Protein AF-A0A844EN22-F1 (afdb_monomer)

Secondary structure (DSSP, 8-state):
--EEEE-TTTT-SEEEEE-S---SSEEEEEETTEEEEEETTT--EEEEEEETHHHH-GGGTT--EEE---HHHHHHHHHHHHHTTS----------S--PPP-------

pLDDT: mean 94.23, std 4.59, range [72.75, 98.38]

Foldseek 3Di:
DWWWWDACPPPNQKIKIADADDDPAWDWDDDDQKIFIAHPPPRHTGIMIRHNVCVQPVPCPPGHTTDDDDPVSLQSVLVSCVVVPHPSPRDDDPDDPDDDDDDPDDDDD

Solvent-accessible surface area (backbone atoms only — not comparable to full-atom values): 6637 Å² total; per-residue (Å²): 98,78,46,40,34,29,26,55,91,80,68,32,60,32,30,42,37,43,41,47,79,89,68,95,58,67,43,75,50,75,57,94,53,33,36,42,34,24,32,65,89,76,68,45,69,25,30,38,37,33,44,53,29,49,80,76,42,62,84,55,69,84,44,78,36,78,48,87,77,49,67,68,55,42,47,52,50,24,53,54,32,42,78,70,75,44,88,42,79,70,69,75,84,82,72,75,88,79,77,91,82,80,84,90,77,88,78,86,132

Structure (mmCIF, N/CA/C/O backbone):
data_AF-A0A844EN22-F1
#
_entry.id   AF-A0A844EN22-F1
#
loop_
_atom_site.group_PDB
_atom_site.id
_atom_site.type_symbol
_atom_site.label_atom_id
_atom_site.label_alt_id
_atom_site.label_comp_id
_atom_site.label_asym_id
_atom_site.label_entity_id
_atom_site.label_seq_id
_atom_site.pdbx_PDB_ins_code
_atom_site.Cartn_x
_atom_site.Cartn_y
_atom_site.Cartn_z
_atom_site.occupancy
_atom_site.B_iso_or_equiv
_atom_site.auth_seq_id
_atom_site.auth_comp_id
_atom_site.auth_asym_id
_atom_site.auth_atom_id
_at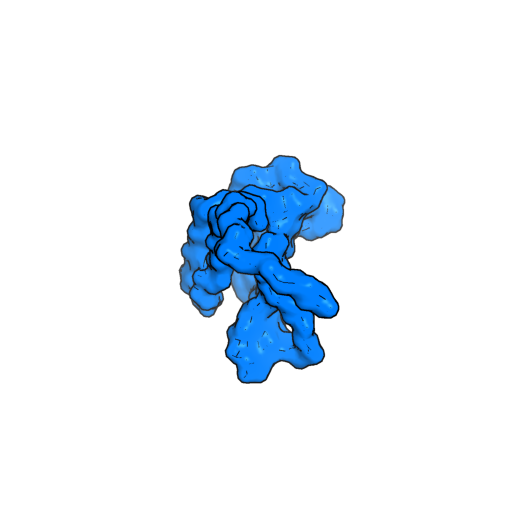om_site.pdbx_PDB_model_num
ATOM 1 N N . MET A 1 1 ? 8.450 3.544 -2.990 1.00 82.50 1 MET A N 1
ATOM 2 C CA . MET A 1 1 ? 7.915 4.796 -2.403 1.00 82.50 1 MET A CA 1
ATOM 3 C C . MET A 1 1 ? 6.452 4.537 -2.147 1.00 82.50 1 MET A C 1
ATOM 5 O O . MET A 1 1 ? 5.786 4.159 -3.095 1.00 82.50 1 MET A O 1
ATOM 9 N N . LEU A 1 2 ? 5.973 4.698 -0.916 1.00 93.19 2 LEU A N 1
ATOM 10 C CA . LEU A 1 2 ? 4.565 4.486 -0.594 1.00 93.19 2 LEU A CA 1
ATOM 11 C C . LEU A 1 2 ? 3.804 5.811 -0.702 1.00 93.19 2 LEU A C 1
ATOM 13 O O . LEU A 1 2 ? 4.056 6.735 0.067 1.00 93.19 2 LEU A O 1
ATOM 17 N N . ILE A 1 3 ? 2.881 5.903 -1.656 1.00 94.88 3 ILE A N 1
ATOM 18 C CA . ILE A 1 3 ? 1.893 6.982 -1.733 1.00 94.88 3 ILE A CA 1
ATOM 19 C C . ILE A 1 3 ? 0.531 6.364 -1.454 1.00 94.88 3 ILE A C 1
ATOM 21 O O . ILE A 1 3 ? 0.137 5.427 -2.143 1.00 94.88 3 ILE A O 1
ATOM 25 N N . ALA A 1 4 ? -0.191 6.914 -0.483 1.00 96.69 4 ALA A N 1
ATOM 26 C CA . ALA A 1 4 ? -1.582 6.581 -0.227 1.00 96.69 4 ALA A CA 1
ATOM 27 C C . ALA A 1 4 ? -2.465 7.789 -0.540 1.00 96.69 4 ALA A C 1
ATOM 29 O O . ALA A 1 4 ? -2.147 8.920 -0.159 1.00 96.69 4 ALA A O 1
ATOM 30 N N . SER A 1 5 ? -3.576 7.562 -1.232 1.00 97.06 5 SER A N 1
ATOM 31 C CA . SER A 1 5 ? -4.577 8.592 -1.479 1.00 97.06 5 SER A CA 1
ATOM 32 C C . SER A 1 5 ? -5.986 8.054 -1.279 1.00 97.06 5 SER A C 1
ATOM 34 O O . SER A 1 5 ? -6.319 6.968 -1.744 1.00 97.06 5 SER A O 1
ATOM 36 N N . TYR A 1 6 ? -6.810 8.839 -0.597 1.00 97.75 6 TYR A N 1
ATOM 37 C CA . TYR A 1 6 ? -8.213 8.569 -0.338 1.00 97.75 6 TYR A CA 1
ATOM 38 C C . TYR A 1 6 ? -8.993 9.872 -0.503 1.00 97.75 6 TYR A C 1
ATOM 40 O O . TYR A 1 6 ? -8.676 10.882 0.128 1.00 97.75 6 TYR A O 1
ATOM 48 N N . ASN A 1 7 ? -9.985 9.872 -1.391 1.00 95.75 7 ASN A N 1
ATOM 49 C CA . ASN A 1 7 ? -10.834 11.033 -1.626 1.00 95.75 7 ASN A CA 1
ATOM 50 C C . ASN A 1 7 ? -12.295 10.591 -1.810 1.00 95.75 7 ASN A C 1
ATOM 52 O O . ASN A 1 7 ? -12.737 10.390 -2.946 1.00 95.75 7 ASN A O 1
ATOM 56 N N . PRO A 1 8 ? -13.072 10.482 -0.719 1.00 93.06 8 PRO A N 1
ATOM 57 C CA . PRO A 1 8 ? -14.436 9.967 -0.773 1.00 93.06 8 PRO A CA 1
ATOM 58 C C . PRO A 1 8 ? -15.374 10.847 -1.598 1.00 93.06 8 PRO A C 1
ATOM 60 O O . PRO A 1 8 ? -16.367 10.357 -2.133 1.00 93.06 8 PRO A O 1
ATOM 63 N N . GLN A 1 9 ? -15.050 12.133 -1.757 1.00 92.00 9 GLN A N 1
ATOM 64 C CA . GLN A 1 9 ? -15.840 13.063 -2.564 1.00 92.00 9 GLN A CA 1
ATOM 65 C C . GLN A 1 9 ? -15.634 12.883 -4.074 1.00 92.00 9 GLN A C 1
ATOM 67 O O . GLN A 1 9 ? -16.506 13.269 -4.849 1.00 92.00 9 GLN A O 1
ATOM 72 N N . SER A 1 10 ? -14.497 12.322 -4.498 1.00 91.50 10 SER A N 1
ATOM 73 C CA . SER A 1 10 ? -14.124 12.191 -5.914 1.00 91.50 10 SER A CA 1
ATOM 74 C C . SER A 1 10 ? -14.111 10.738 -6.386 1.00 91.50 10 SER A C 1
ATOM 76 O O . SER A 1 10 ? -14.736 10.398 -7.387 1.00 91.50 10 SER A O 1
ATOM 78 N N . THR A 1 11 ? -13.424 9.864 -5.650 1.00 90.19 11 THR A N 1
ATOM 79 C CA . THR A 1 11 ? -13.208 8.454 -6.007 1.00 90.19 11 THR A CA 1
ATOM 80 C C . THR A 1 11 ? -14.090 7.495 -5.209 1.00 90.19 11 THR A C 1
ATOM 82 O O . THR A 1 11 ? -13.982 6.285 -5.381 1.00 90.19 11 THR A O 1
ATOM 85 N N . GLY A 1 12 ? -14.976 8.020 -4.354 1.00 94.50 12 GLY A N 1
ATOM 86 C CA . GLY A 1 12 ? -15.778 7.219 -3.433 1.00 94.50 12 GLY A CA 1
ATOM 87 C C . GLY A 1 12 ? -14.927 6.560 -2.347 1.00 94.50 12 GLY A C 1
ATOM 88 O O . GLY A 1 12 ? -13.782 6.952 -2.113 1.00 94.50 12 GLY A O 1
ATOM 89 N N . ASP A 1 13 ? -15.490 5.554 -1.680 1.00 96.94 13 ASP A N 1
ATOM 90 C CA . ASP A 1 13 ? -14.812 4.811 -0.616 1.00 96.94 13 ASP A CA 1
ATOM 91 C C . ASP A 1 13 ? -13.769 3.839 -1.193 1.00 96.94 13 ASP A C 1
ATOM 93 O O . ASP A 1 13 ? -13.947 2.621 -1.254 1.00 96.94 13 ASP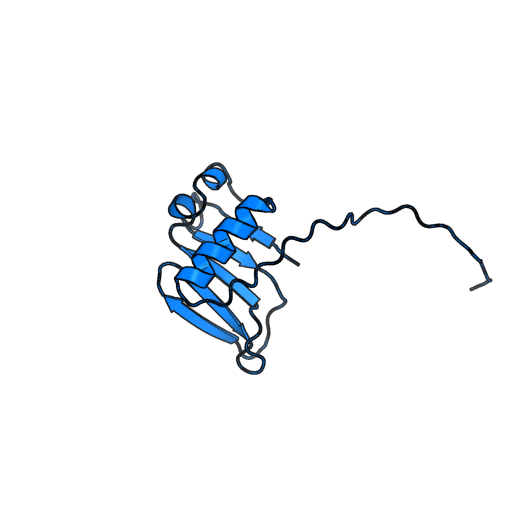 A O 1
ATOM 97 N N . THR A 1 14 ? -12.705 4.403 -1.751 1.00 97.25 14 THR A N 1
ATOM 98 C CA . THR A 1 14 ? -11.592 3.671 -2.345 1.00 97.25 14 THR A CA 1
ATOM 99 C C . THR A 1 14 ? -10.297 4.396 -2.034 1.00 97.25 14 THR A C 1
ATOM 101 O O . THR A 1 14 ? -10.133 5.571 -2.369 1.00 97.25 14 THR A O 1
ATOM 104 N N . MET A 1 15 ? -9.373 3.679 -1.400 1.00 97.81 15 MET A N 1
ATOM 105 C CA . MET A 1 15 ? -8.014 4.147 -1.163 1.00 97.81 15 MET A CA 1
ATOM 106 C C . MET A 1 15 ? -7.076 3.520 -2.192 1.00 97.81 15 MET A C 1
ATOM 108 O O . MET A 1 15 ? -7.068 2.305 -2.380 1.00 97.81 15 MET A O 1
ATOM 112 N N . VAL A 1 16 ? -6.267 4.357 -2.833 1.00 97.69 16 VAL A N 1
ATOM 113 C CA . VAL A 1 16 ? -5.267 3.963 -3.826 1.00 97.69 16 VAL A CA 1
ATOM 114 C C . VAL A 1 16 ? -3.888 4.019 -3.182 1.00 97.69 16 VAL A C 1
ATOM 116 O O . VAL A 1 16 ? -3.479 5.063 -2.669 1.00 97.69 16 VAL A O 1
ATOM 119 N N . LEU A 1 17 ? -3.167 2.902 -3.232 1.00 97.44 17 LEU A N 1
ATOM 120 C CA . LEU A 1 17 ? -1.756 2.801 -2.886 1.00 97.44 17 LEU A CA 1
ATOM 121 C C . LEU A 1 17 ? -0.914 2.662 -4.149 1.00 97.44 17 LEU A C 1
ATOM 123 O O . LEU A 1 17 ? -1.133 1.758 -4.953 1.00 97.44 17 LEU A O 1
ATOM 127 N N . ILE A 1 18 ? 0.107 3.503 -4.268 1.00 96.62 18 ILE A N 1
ATOM 128 C CA . ILE A 1 18 ? 1.145 3.415 -5.295 1.00 96.62 18 ILE A CA 1
ATOM 129 C C . ILE A 1 18 ? 2.456 3.108 -4.577 1.00 96.62 18 ILE A C 1
ATOM 131 O O . ILE A 1 18 ? 2.848 3.837 -3.665 1.00 96.62 18 ILE A O 1
ATOM 135 N N . MET A 1 19 ? 3.119 2.020 -4.966 1.00 95.38 19 MET A N 1
ATOM 136 C CA . MET A 1 19 ? 4.307 1.498 -4.278 1.00 95.38 19 MET A CA 1
ATOM 137 C C . MET A 1 19 ? 5.549 1.507 -5.173 1.00 95.38 19 MET A C 1
ATOM 139 O O . MET A 1 19 ? 6.662 1.787 -4.706 1.00 95.38 19 MET A O 1
ATOM 143 N N . ASN A 1 20 ? 5.367 1.213 -6.463 1.00 95.38 20 ASN A N 1
ATOM 144 C CA . ASN A 1 20 ? 6.435 1.114 -7.453 1.00 95.38 20 ASN A CA 1
ATOM 145 C C . ASN A 1 20 ? 6.030 1.779 -8.783 1.00 95.38 20 ASN A C 1
ATOM 147 O O . ASN A 1 20 ? 4.839 1.974 -9.015 1.00 95.38 20 ASN A O 1
ATOM 151 N N . PRO A 1 21 ? 7.001 2.149 -9.642 1.00 94.25 21 PRO A N 1
ATOM 152 C CA . PRO A 1 21 ? 6.712 2.677 -10.974 1.00 94.25 21 PRO A CA 1
ATOM 153 C C . PRO A 1 21 ? 5.959 1.670 -11.846 1.00 94.25 21 PRO A C 1
ATOM 155 O O . PRO A 1 21 ? 6.174 0.464 -11.716 1.00 94.25 21 PRO A O 1
ATOM 158 N N . ASP A 1 22 ? 5.159 2.180 -12.778 1.00 91.44 22 ASP A N 1
ATOM 159 C CA . ASP A 1 22 ? 4.462 1.356 -13.763 1.00 91.44 22 ASP A CA 1
ATOM 160 C C . ASP A 1 22 ? 5.438 0.582 -14.660 1.00 91.44 22 ASP A C 1
ATOM 162 O O . ASP A 1 22 ? 6.565 1.010 -14.938 1.00 91.44 22 ASP A O 1
ATOM 166 N N . VAL A 1 23 ? 4.965 -0.557 -15.161 1.00 94.06 23 VAL A N 1
ATOM 167 C CA . VAL A 1 23 ? 5.666 -1.401 -16.134 1.00 94.06 23 VAL A CA 1
ATOM 168 C C . VAL A 1 23 ? 4.787 -1.614 -17.364 1.00 94.06 23 VAL A C 1
ATOM 170 O O . VAL A 1 23 ? 3.581 -1.389 -17.327 1.00 94.06 23 VAL A O 1
ATOM 173 N N . THR A 1 24 ? 5.385 -2.054 -18.474 1.00 93.69 24 THR A N 1
ATOM 174 C CA . THR A 1 24 ? 4.649 -2.283 -19.729 1.00 93.69 24 THR A CA 1
ATOM 175 C C . THR A 1 24 ? 3.577 -3.364 -19.596 1.00 93.69 24 THR A C 1
ATOM 177 O O . THR A 1 24 ? 2.461 -3.172 -20.069 1.00 93.69 24 THR A O 1
ATOM 180 N N . ASP A 1 25 ? 3.920 -4.477 -18.946 1.00 94.44 25 ASP A N 1
ATOM 181 C CA . ASP A 1 25 ? 3.058 -5.651 -18.815 1.00 94.44 25 ASP A CA 1
ATOM 182 C C . ASP A 1 25 ? 2.620 -5.786 -17.350 1.00 94.44 25 ASP A C 1
ATOM 184 O O . ASP A 1 25 ? 3.376 -6.258 -16.497 1.00 94.44 25 ASP A O 1
ATOM 188 N N . GLN A 1 26 ? 1.406 -5.325 -17.051 1.00 95.88 26 GLN A N 1
ATOM 189 C CA . GLN A 1 26 ? 0.814 -5.381 -15.715 1.00 95.88 26 GLN A CA 1
ATOM 190 C C . GLN A 1 26 ? -0.405 -6.303 -15.693 1.00 95.88 26 GLN A C 1
ATOM 192 O O . GLN A 1 26 ? -1.205 -6.321 -16.630 1.00 95.88 26 GLN A O 1
ATOM 197 N N . GLN A 1 27 ? -0.577 -7.022 -14.588 1.00 97.50 27 GLN A N 1
ATOM 198 C CA . GLN A 1 27 ? -1.778 -7.796 -14.297 1.00 97.50 27 GLN A CA 1
ATOM 199 C C . GLN A 1 27 ? -2.480 -7.274 -13.046 1.00 97.50 27 GLN A C 1
ATOM 201 O O . GLN A 1 27 ? -1.896 -6.577 -12.212 1.00 97.50 27 GLN A O 1
ATOM 206 N N . VAL A 1 28 ? -3.765 -7.615 -12.934 1.00 97.81 28 VAL A N 1
ATOM 207 C CA . VAL A 1 28 ? -4.611 -7.228 -11.806 1.00 97.81 28 VAL A CA 1
ATOM 208 C C . VAL A 1 28 ? -5.302 -8.464 -11.244 1.00 97.81 28 VAL A C 1
ATOM 210 O O . VAL A 1 28 ? -5.971 -9.188 -11.980 1.00 97.81 28 VAL A O 1
ATOM 213 N N . SER A 1 29 ? -5.163 -8.683 -9.936 1.00 97.75 29 SER A N 1
ATOM 214 C CA . SER A 1 29 ? -5.973 -9.647 -9.184 1.00 97.75 29 SER A CA 1
ATOM 215 C C . SER A 1 29 ? -6.976 -8.884 -8.335 1.00 97.75 29 SER A C 1
ATOM 217 O O . SER A 1 29 ? -6.582 -7.959 -7.627 1.00 97.75 29 SER A O 1
ATOM 219 N N . ILE A 1 30 ? -8.255 -9.253 -8.414 1.00 97.69 30 ILE A N 1
ATOM 220 C CA . ILE A 1 30 ? -9.337 -8.585 -7.686 1.00 97.69 30 ILE A CA 1
ATOM 221 C C . ILE A 1 30 ? -10.145 -9.627 -6.929 1.00 97.69 30 ILE A C 1
ATOM 223 O O . ILE A 1 30 ? -10.703 -10.539 -7.540 1.00 97.69 30 ILE A O 1
ATOM 227 N N . HIS A 1 31 ? -10.228 -9.466 -5.618 1.00 96.81 31 HIS A N 1
ATOM 228 C CA . HIS A 1 31 ? -11.136 -10.196 -4.740 1.00 96.81 31 HIS A CA 1
ATOM 229 C C . HIS A 1 31 ? -11.172 -9.500 -3.380 1.00 96.81 31 HIS A C 1
ATOM 231 O O . HIS A 1 31 ? -10.300 -8.687 -3.080 1.00 96.81 31 HIS A O 1
ATOM 237 N N . ASP A 1 32 ? -12.207 -9.803 -2.594 1.00 96.69 32 ASP A N 1
ATOM 238 C CA . ASP A 1 32 ? -12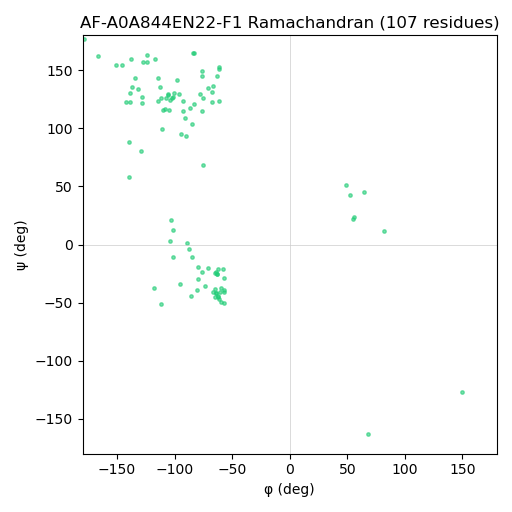.333 -9.352 -1.204 1.00 96.69 32 ASP A CA 1
ATOM 239 C C . ASP A 1 32 ? -12.070 -7.852 -1.032 1.00 96.69 32 ASP A C 1
ATOM 241 O O . ASP A 1 32 ? -11.221 -7.432 -0.257 1.00 96.69 32 ASP A O 1
ATOM 245 N N . ASP A 1 33 ? -12.756 -7.046 -1.847 1.00 97.06 33 ASP A N 1
ATOM 246 C CA . ASP A 1 33 ? -12.665 -5.585 -1.822 1.00 97.06 33 ASP A CA 1
ATOM 247 C C . ASP A 1 33 ? -11.229 -5.031 -2.002 1.00 97.06 33 ASP A C 1
ATOM 249 O O . ASP A 1 33 ? -10.945 -3.887 -1.662 1.00 97.06 33 ASP A O 1
ATOM 253 N N . VAL A 1 34 ? -10.318 -5.794 -2.618 1.00 98.12 34 VAL A N 1
ATOM 254 C CA . VAL A 1 34 ? -8.962 -5.344 -2.959 1.00 98.12 34 VAL A CA 1
ATOM 255 C C . VAL A 1 34 ? -8.618 -5.688 -4.403 1.00 98.12 34 VAL A C 1
ATOM 257 O O . VAL A 1 34 ? -8.812 -6.809 -4.871 1.00 98.12 34 VAL A O 1
ATOM 260 N N . ALA A 1 35 ? -8.051 -4.716 -5.117 1.00 98.12 35 ALA A N 1
ATOM 261 C CA . ALA A 1 35 ? -7.386 -4.937 -6.394 1.00 98.12 35 ALA A CA 1
ATOM 262 C C . ALA A 1 35 ? -5.871 -4.776 -6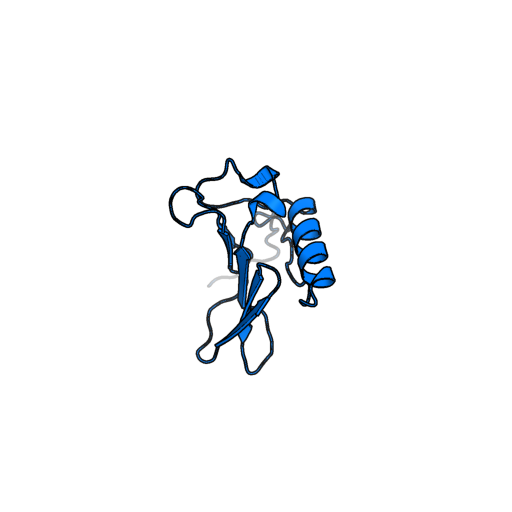.226 1.00 98.12 35 ALA A C 1
ATOM 264 O O . ALA A 1 35 ? -5.394 -3.681 -5.933 1.00 98.12 35 ALA A O 1
ATOM 265 N N . ARG A 1 36 ? -5.107 -5.849 -6.446 1.00 98.38 36 ARG A N 1
ATOM 266 C CA . ARG A 1 36 ? -3.639 -5.825 -6.507 1.00 98.38 36 ARG A CA 1
ATOM 267 C C . ARG A 1 36 ? -3.193 -5.642 -7.947 1.00 98.38 36 ARG A C 1
ATOM 269 O O . ARG A 1 36 ? -3.520 -6.478 -8.788 1.00 98.38 36 ARG A O 1
ATOM 276 N N . ILE A 1 37 ? -2.400 -4.610 -8.205 1.00 98.31 37 ILE A N 1
ATOM 277 C CA . ILE A 1 37 ? -1.759 -4.362 -9.500 1.00 98.31 37 ILE A CA 1
ATOM 278 C C . ILE A 1 37 ? -0.303 -4.805 -9.377 1.00 98.31 37 ILE A C 1
ATOM 280 O O . ILE A 1 37 ? 0.387 -4.394 -8.442 1.00 98.31 37 ILE A O 1
ATOM 284 N N . PHE A 1 38 ? 0.173 -5.660 -10.278 1.00 98.06 38 PHE A N 1
ATOM 285 C CA . PHE A 1 38 ? 1.513 -6.239 -10.189 1.00 98.06 38 PHE A CA 1
ATOM 286 C C . PHE A 1 38 ? 2.145 -6.459 -11.568 1.00 98.06 38 PHE A C 1
ATOM 288 O O . PHE A 1 38 ? 1.453 -6.616 -12.572 1.00 98.06 38 PHE A O 1
ATOM 295 N N . ASP A 1 39 ? 3.475 -6.469 -11.605 1.00 97.75 39 ASP A N 1
ATOM 296 C CA . ASP A 1 39 ? 4.262 -6.843 -12.782 1.00 97.75 39 ASP A CA 1
ATOM 297 C C . ASP A 1 39 ? 4.071 -8.336 -13.074 1.00 97.75 39 ASP A C 1
ATOM 299 O O . ASP A 1 39 ? 4.367 -9.183 -12.227 1.00 97.75 39 ASP A O 1
ATOM 303 N N . GLU A 1 40 ? 3.605 -8.664 -14.279 1.00 95.44 40 GLU A N 1
ATOM 304 C CA . GLU A 1 40 ? 3.332 -10.043 -14.696 1.00 95.44 40 GLU A CA 1
ATOM 305 C C . GLU A 1 40 ? 4.573 -10.945 -14.637 1.00 95.44 40 GLU A C 1
ATOM 307 O O . GLU A 1 40 ? 4.482 -12.119 -14.276 1.00 95.44 40 GLU A O 1
ATOM 312 N N . LYS A 1 41 ? 5.749 -10.410 -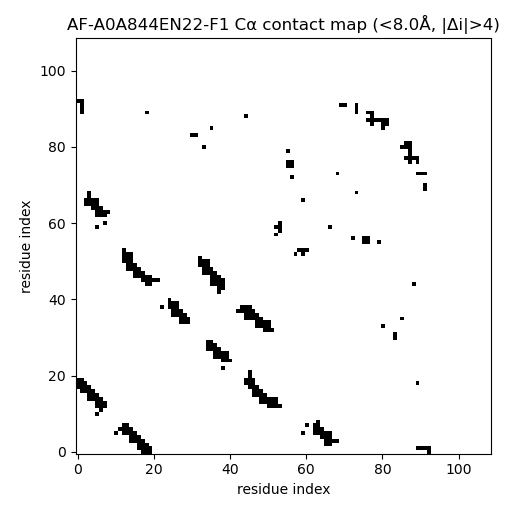14.980 1.00 95.69 41 LYS A N 1
ATOM 313 C CA . LYS A 1 41 ? 6.983 -11.196 -15.129 1.00 95.69 41 LYS A CA 1
ATOM 314 C C . LYS A 1 41 ? 7.640 -11.475 -13.790 1.00 95.69 41 LYS A C 1
ATOM 316 O O . LYS A 1 41 ? 8.190 -12.555 -13.589 1.00 95.69 41 LYS A O 1
ATOM 321 N N . THR A 1 42 ? 7.629 -10.489 -12.898 1.00 96.38 42 THR A N 1
ATOM 322 C CA . THR A 1 42 ? 8.324 -10.575 -11.605 1.00 96.38 42 THR A CA 1
ATOM 323 C C . THR A 1 42 ? 7.386 -10.875 -10.441 1.00 96.38 42 THR A C 1
ATOM 325 O O . THR A 1 42 ? 7.858 -11.172 -9.344 1.00 96.38 42 THR A O 1
ATOM 328 N N . ASN A 1 43 ? 6.070 -10.803 -10.664 1.00 96.00 43 ASN A N 1
ATOM 329 C CA . ASN A 1 43 ? 5.034 -10.837 -9.632 1.00 96.00 43 ASN A CA 1
ATOM 330 C C . ASN A 1 43 ? 5.225 -9.757 -8.545 1.00 96.00 43 ASN A C 1
ATOM 332 O O . ASN A 1 43 ? 4.715 -9.890 -7.431 1.00 96.00 43 ASN A O 1
ATOM 336 N N . ARG A 1 44 ? 5.967 -8.682 -8.845 1.00 96.44 44 ARG A N 1
ATOM 337 C CA . ARG A 1 44 ? 6.197 -7.564 -7.924 1.00 96.44 44 ARG A CA 1
ATOM 338 C C . ARG A 1 44 ? 4.975 -6.656 -7.890 1.00 96.44 44 ARG A C 1
ATOM 340 O O . ARG A 1 44 ? 4.515 -6.199 -8.934 1.00 96.44 44 ARG A O 1
ATOM 347 N N . THR A 1 45 ? 4.484 -6.347 -6.695 1.00 97.69 45 THR A N 1
ATOM 348 C CA . THR A 1 45 ? 3.344 -5.440 -6.526 1.00 97.69 45 THR A CA 1
ATOM 349 C C . THR A 1 45 ? 3.706 -4.013 -6.923 1.00 97.69 45 THR A C 1
ATOM 351 O O . THR A 1 45 ? 4.718 -3.476 -6.478 1.00 97.69 45 THR A O 1
ATOM 354 N N . LEU A 1 46 ? 2.874 -3.384 -7.745 1.00 97.50 46 LEU A N 1
ATOM 355 C CA . LEU A 1 46 ? 2.998 -1.980 -8.143 1.00 97.50 46 LEU A CA 1
ATOM 356 C C . LEU A 1 46 ? 2.138 -1.074 -7.262 1.00 97.50 46 LEU A C 1
ATOM 358 O O . LEU A 1 46 ? 2.551 0.037 -6.927 1.00 97.50 46 LEU A O 1
ATOM 362 N N . GLY A 1 47 ? 0.982 -1.580 -6.835 1.00 97.88 47 GLY A N 1
ATOM 363 C CA . GLY A 1 47 ? 0.053 -0.871 -5.972 1.00 97.88 47 GLY A CA 1
ATOM 364 C C . GLY A 1 47 ? -1.178 -1.702 -5.622 1.00 97.88 47 GLY A C 1
ATOM 365 O O . GLY A 1 47 ? -1.362 -2.820 -6.116 1.00 97.88 47 GLY A O 1
ATOM 366 N N . TYR A 1 48 ? -2.030 -1.120 -4.786 1.00 98.38 48 TYR A N 1
ATOM 367 C CA . TYR A 1 48 ? -3.295 -1.704 -4.355 1.00 98.38 48 TYR A CA 1
ATOM 368 C C . TYR A 1 48 ? -4.406 -0.664 -4.424 1.00 98.38 48 TYR A C 1
ATOM 370 O O . TYR A 1 48 ? -4.195 0.483 -4.042 1.00 98.38 48 TYR A O 1
ATOM 378 N N . ASN A 1 49 ? -5.607 -1.082 -4.806 1.00 98.06 49 ASN A N 1
ATOM 379 C CA . ASN A 1 49 ? -6.821 -0.318 -4.543 1.00 98.06 49 ASN A CA 1
ATOM 380 C C . ASN A 1 49 ? -7.632 -1.070 -3.492 1.00 98.06 49 ASN A C 1
ATOM 382 O O . ASN A 1 49 ? -8.088 -2.181 -3.756 1.00 98.06 49 ASN A O 1
ATOM 386 N N . PHE A 1 50 ? -7.810 -0.462 -2.325 1.00 97.94 50 PHE A N 1
ATOM 387 C CA . PHE A 1 50 ? -8.694 -0.959 -1.275 1.00 97.94 50 PHE A CA 1
ATOM 388 C C . PHE A 1 50 ? -10.071 -0.343 -1.490 1.00 97.94 50 PHE A C 1
ATOM 390 O O . PHE A 1 50 ? -10.244 0.865 -1.317 1.00 97.94 50 PHE A O 1
ATOM 397 N N . LEU A 1 51 ? -11.033 -1.156 -1.911 1.00 96.38 51 LEU A N 1
ATOM 398 C CA . LEU A 1 51 ? -12.443 -0.796 -1.939 1.00 96.38 51 LEU A CA 1
ATOM 399 C C . LEU A 1 51 ? -12.991 -0.867 -0.510 1.00 96.38 51 LEU A C 1
ATOM 401 O O . LEU A 1 51 ? -12.510 -1.648 0.307 1.00 96.38 51 LEU A O 1
ATOM 405 N N . LYS A 1 52 ? -13.984 -0.028 -0.203 1.00 95.88 52 LYS A N 1
ATOM 406 C CA . LYS A 1 52 ? -14.518 0.124 1.159 1.00 95.88 52 LYS A CA 1
ATOM 407 C C . LYS A 1 52 ? -13.413 0.394 2.184 1.00 95.88 52 LYS A C 1
ATOM 409 O O . LYS A 1 52 ? -13.382 -0.180 3.271 1.00 95.88 52 LYS A O 1
ATOM 414 N N . ALA A 1 53 ? -12.464 1.253 1.818 1.00 96.56 53 ALA A N 1
ATOM 415 C CA . ALA A 1 53 ? -11.303 1.547 2.647 1.00 96.56 53 ALA A CA 1
ATOM 416 C C . ALA A 1 53 ? -11.696 2.063 4.041 1.00 96.56 53 ALA A C 1
ATOM 418 O O . ALA A 1 53 ? -10.979 1.796 5.001 1.00 96.56 53 ALA A O 1
ATOM 419 N N . SER A 1 54 ? -12.850 2.726 4.172 1.00 96.19 54 SER A N 1
ATOM 420 C CA . SER A 1 54 ? -13.411 3.153 5.456 1.00 96.19 54 SER A CA 1
ATOM 421 C C . SER A 1 54 ? -13.781 2.006 6.406 1.00 96.19 54 SER A C 1
ATOM 423 O O . SER A 1 54 ? -13.776 2.203 7.619 1.00 96.19 54 SER A O 1
ATOM 425 N N . GLU A 1 55 ? -14.072 0.807 5.893 1.00 96.06 55 GLU A N 1
ATOM 426 C CA . GLU A 1 55 ? -14.338 -0.382 6.714 1.00 96.06 55 GLU A CA 1
ATOM 427 C C . GLU A 1 55 ? -13.034 -1.022 7.217 1.00 96.06 55 GLU A C 1
ATOM 429 O O . GLU A 1 55 ? -13.006 -1.609 8.299 1.00 96.06 55 GLU A O 1
ATOM 434 N N . ILE A 1 56 ? -11.946 -0.882 6.450 1.00 95.06 56 ILE A N 1
ATOM 435 C CA . ILE A 1 56 ? -10.622 -1.451 6.750 1.00 95.06 56 ILE A CA 1
ATOM 436 C C . ILE A 1 56 ? -9.813 -0.513 7.657 1.00 95.06 56 ILE A C 1
ATOM 438 O O . ILE A 1 56 ? -9.192 -0.953 8.625 1.00 95.06 56 ILE A O 1
ATOM 442 N N . LEU A 1 57 ? -9.837 0.786 7.353 1.00 96.12 57 LEU A N 1
ATOM 443 C CA . LEU A 1 57 ? -9.194 1.864 8.101 1.00 96.12 57 LEU A CA 1
ATOM 444 C C . LEU A 1 57 ? -10.210 2.983 8.385 1.00 96.12 57 LEU A C 1
ATOM 446 O O . LEU A 1 57 ? -10.214 4.009 7.703 1.00 96.12 57 LEU A O 1
ATOM 450 N N . PRO A 1 58 ? -11.069 2.846 9.407 1.00 95.31 58 PRO A N 1
ATOM 451 C CA . PRO A 1 58 ? -12.061 3.868 9.746 1.00 95.31 58 PRO A CA 1
ATOM 452 C C . PRO A 1 58 ? -11.465 5.248 10.048 1.00 95.31 58 PRO A C 1
ATOM 454 O O . PRO A 1 58 ? -12.155 6.261 9.965 1.00 95.31 58 PRO A O 1
ATOM 457 N N . GLU A 1 59 ? -10.181 5.314 10.396 1.00 94.12 59 GLU A N 1
ATOM 458 C CA . GLU A 1 59 ? -9.485 6.550 10.737 1.00 94.12 59 GLU A CA 1
ATOM 459 C C . GLU A 1 59 ? -9.243 7.468 9.525 1.00 94.12 59 GLU A C 1
ATOM 461 O O . GLU A 1 59 ? -9.050 8.665 9.720 1.00 94.12 59 GLU A O 1
ATOM 466 N N . ILE A 1 60 ? -9.278 6.956 8.283 1.00 93.38 60 ILE A N 1
ATOM 467 C CA . ILE A 1 60 ? -8.977 7.758 7.077 1.00 93.38 60 ILE A CA 1
ATOM 468 C C . ILE A 1 60 ? -10.196 8.499 6.509 1.00 93.38 60 ILE A C 1
ATOM 470 O O . ILE A 1 60 ? -10.058 9.259 5.555 1.00 93.38 60 ILE A O 1
ATOM 474 N N . VAL A 1 61 ? -11.400 8.308 7.062 1.00 92.44 61 VAL A N 1
ATOM 475 C CA . VAL A 1 61 ? -12.652 8.835 6.473 1.00 92.44 61 VAL A CA 1
ATOM 476 C C . VAL A 1 61 ? -12.713 10.359 6.378 1.00 92.44 61 VAL A C 1
ATOM 478 O O . VAL A 1 61 ? -13.495 10.899 5.596 1.00 92.44 61 VAL A O 1
ATOM 481 N N . THR A 1 62 ? -11.908 11.059 7.175 1.00 91.56 62 THR A N 1
ATOM 482 C CA . THR A 1 62 ? -11.801 12.522 7.152 1.00 91.56 62 THR A CA 1
ATOM 483 C C . THR A 1 62 ? -10.825 13.041 6.095 1.00 91.56 62 THR A C 1
ATOM 485 O O . THR A 1 62 ? -10.795 14.247 5.841 1.00 91.56 62 THR A O 1
ATOM 488 N N . GLU A 1 63 ? -10.039 12.161 5.474 1.00 91.88 63 GLU A N 1
ATOM 489 C CA . GLU A 1 63 ? -9.049 12.519 4.460 1.00 91.88 63 GLU A CA 1
ATOM 490 C C . GLU A 1 63 ? -9.708 12.838 3.112 1.00 91.88 63 GLU A C 1
ATOM 492 O O . GLU A 1 63 ? -10.720 12.255 2.726 1.00 91.88 63 GLU A O 1
ATOM 497 N N . ASN A 1 64 ? -9.133 13.799 2.387 1.00 93.31 64 ASN A N 1
ATOM 498 C CA . ASN A 1 64 ? -9.629 14.262 1.086 1.00 93.31 64 ASN A CA 1
ATOM 499 C C . ASN A 1 64 ? -8.457 14.512 0.123 1.00 93.31 64 ASN A C 1
ATOM 501 O O . ASN A 1 64 ? -8.251 15.625 -0.363 1.00 93.31 64 ASN A O 1
ATOM 505 N N . GLY A 1 65 ? -7.647 13.483 -0.123 1.00 94.38 65 GLY A N 1
ATOM 506 C CA . GLY A 1 65 ? -6.440 13.584 -0.936 1.00 94.38 65 GLY A CA 1
ATOM 507 C C . GLY A 1 65 ? -5.362 12.608 -0.490 1.00 94.38 65 GLY A C 1
ATOM 508 O O . GLY A 1 65 ? -5.592 11.403 -0.454 1.00 94.38 65 GLY A O 1
ATOM 509 N N . GLN A 1 66 ? -4.161 13.118 -0.228 1.00 95.00 66 GLN A N 1
ATOM 510 C CA . GLN A 1 66 ? -3.044 12.311 0.256 1.00 95.00 66 GLN A CA 1
ATOM 511 C C . GLN A 1 66 ? -3.288 11.868 1.702 1.00 95.00 66 GLN A C 1
ATOM 513 O O . GLN A 1 66 ? -3.637 12.690 2.542 1.00 95.00 66 GLN A O 1
ATOM 518 N N . VAL A 1 67 ? -3.037 10.591 1.986 1.00 95.38 67 VAL A N 1
ATOM 519 C CA . VAL A 1 67 ? -3.108 10.009 3.329 1.00 95.38 67 VAL A CA 1
ATOM 520 C C . VAL A 1 67 ? -1.690 9.732 3.813 1.00 95.38 67 VAL A C 1
ATOM 522 O O . VAL A 1 67 ? -0.921 9.040 3.144 1.00 95.38 67 VAL A O 1
ATOM 525 N N . ASN A 1 68 ? -1.335 10.256 4.984 1.00 93.56 68 ASN A N 1
ATOM 526 C CA . ASN A 1 68 ? -0.075 9.917 5.642 1.00 93.56 68 ASN A CA 1
ATOM 527 C C . ASN A 1 68 ? -0.311 8.719 6.559 1.00 93.56 68 ASN A C 1
ATOM 529 O O . ASN A 1 68 ? -0.740 8.885 7.699 1.00 93.56 68 ASN A O 1
ATOM 533 N N . LEU A 1 69 ? -0.063 7.518 6.037 1.00 94.69 69 LEU A N 1
ATOM 534 C CA . LEU A 1 69 ? -0.253 6.288 6.799 1.00 94.69 69 LEU A CA 1
ATOM 535 C C . LEU A 1 69 ? 0.744 6.203 7.959 1.00 94.69 69 LEU A C 1
ATOM 537 O O . LEU A 1 69 ? 1.933 6.468 7.785 1.00 94.69 69 LEU A O 1
ATOM 541 N N . THR A 1 70 ? 0.268 5.789 9.129 1.00 94.94 70 THR A N 1
ATOM 542 C CA . THR A 1 70 ? 1.119 5.403 10.261 1.00 94.94 70 THR A CA 1
ATOM 543 C C . THR A 1 70 ? 1.581 3.951 10.125 1.00 94.94 70 THR A C 1
ATOM 545 O O . THR A 1 70 ? 0.997 3.166 9.374 1.00 94.94 70 THR A O 1
ATOM 548 N N . SER A 1 71 ? 2.599 3.553 10.893 1.00 94.69 71 SER A N 1
ATOM 549 C CA . SER A 1 71 ? 3.044 2.153 10.946 1.00 94.69 71 SER A CA 1
ATOM 550 C C . SER A 1 71 ? 1.923 1.192 11.362 1.00 94.69 71 SER A C 1
ATOM 552 O O . SER A 1 71 ? 1.794 0.116 10.784 1.00 94.69 71 SER A O 1
ATOM 554 N N . GLU A 1 72 ? 1.069 1.594 12.309 1.00 96.00 72 GLU A N 1
ATOM 555 C CA . GLU A 1 72 ? -0.092 0.807 12.742 1.00 96.00 72 GLU A CA 1
ATOM 556 C C . GLU A 1 72 ? -1.116 0.637 11.610 1.00 96.00 72 GLU A C 1
ATOM 558 O O . GLU A 1 72 ? -1.639 -0.456 11.402 1.00 96.00 72 GLU A O 1
ATOM 563 N N . GLN A 1 73 ? -1.382 1.695 10.838 1.00 96.62 73 GLN A N 1
ATOM 564 C CA . GLN A 1 73 ? -2.294 1.617 9.694 1.00 96.62 73 GLN A CA 1
ATOM 565 C C . GLN A 1 73 ? -1.729 0.721 8.588 1.00 96.62 73 GLN A C 1
ATOM 567 O O . GLN A 1 73 ? -2.465 -0.094 8.039 1.0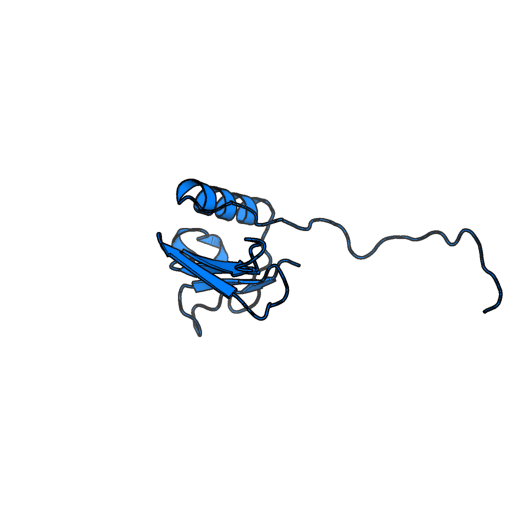0 96.62 73 GLN A O 1
ATOM 572 N N . VAL A 1 74 ? -0.424 0.801 8.302 1.00 96.88 74 VAL A N 1
ATOM 573 C CA . VAL A 1 74 ? 0.239 -0.120 7.3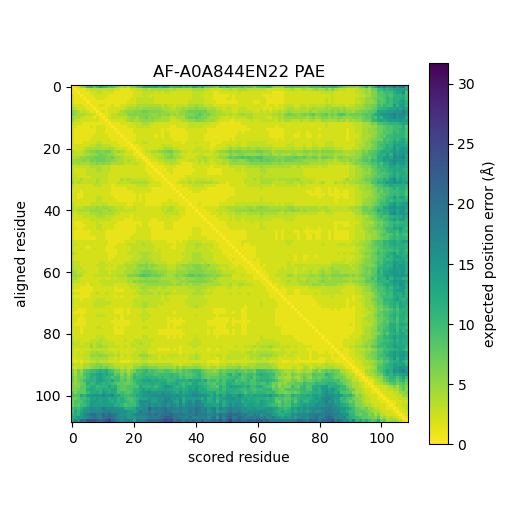62 1.00 96.88 74 VAL A CA 1
ATOM 574 C C . VAL A 1 74 ? 0.125 -1.569 7.838 1.00 96.88 74 VAL A C 1
ATOM 576 O O . VAL A 1 74 ? -0.175 -2.453 7.036 1.00 96.88 74 VAL A O 1
ATOM 579 N N . GLN A 1 75 ? 0.288 -1.821 9.139 1.00 97.06 75 GLN A N 1
ATOM 580 C CA . GLN A 1 75 ? 0.109 -3.157 9.702 1.00 97.06 75 GLN A CA 1
ATOM 581 C C . GLN A 1 75 ? -1.325 -3.675 9.510 1.00 97.06 75 GLN A C 1
ATOM 583 O O . GLN A 1 75 ? -1.493 -4.783 9.010 1.00 97.06 75 GLN A O 1
ATOM 588 N N . LYS A 1 76 ? -2.352 -2.864 9.805 1.00 97.56 7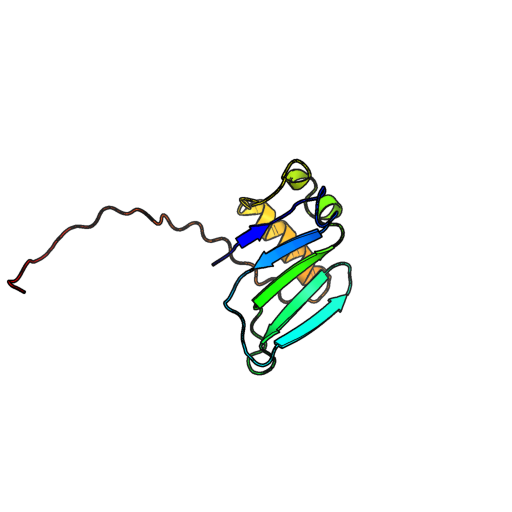6 LYS A N 1
ATOM 589 C CA . LYS A 1 76 ? -3.764 -3.232 9.569 1.00 97.56 76 LYS A CA 1
ATOM 590 C C . LYS A 1 76 ? -4.030 -3.590 8.103 1.00 97.56 76 LYS A C 1
ATOM 592 O O . LYS A 1 76 ? -4.737 -4.559 7.829 1.00 97.56 76 LYS A O 1
ATOM 597 N N . LEU A 1 77 ? -3.444 -2.845 7.161 1.00 97.50 77 LEU A N 1
ATOM 598 C CA . LEU A 1 77 ? -3.555 -3.148 5.731 1.00 97.50 77 LEU A CA 1
ATOM 599 C C . LEU A 1 77 ? -2.888 -4.480 5.379 1.00 97.50 77 LEU A C 1
ATOM 601 O O . LEU A 1 77 ? -3.493 -5.289 4.682 1.00 97.50 77 LEU A O 1
ATOM 605 N N . ASN A 1 78 ? -1.678 -4.743 5.876 1.00 97.88 78 ASN A N 1
ATOM 606 C CA . ASN A 1 78 ? -0.989 -6.011 5.621 1.00 97.88 78 ASN A CA 1
ATOM 607 C C . ASN A 1 78 ? -1.709 -7.212 6.241 1.00 97.88 78 ASN A C 1
ATOM 609 O O . ASN A 1 78 ? -1.788 -8.263 5.601 1.00 97.88 78 ASN A O 1
ATOM 613 N N . ASP A 1 79 ? -2.276 -7.057 7.437 1.00 97.94 79 ASP A N 1
ATOM 614 C CA . ASP A 1 79 ? -3.095 -8.090 8.074 1.00 97.94 79 ASP A CA 1
ATOM 615 C C . ASP A 1 79 ? -4.341 -8.382 7.224 1.00 97.94 79 ASP A C 1
ATOM 617 O O . ASP A 1 79 ? -4.652 -9.543 6.951 1.00 97.94 79 ASP A O 1
ATOM 621 N N . TYR A 1 80 ? -5.023 -7.339 6.733 1.00 97.88 80 TYR A N 1
ATOM 622 C CA . TYR A 1 80 ? -6.157 -7.489 5.820 1.00 97.88 80 TYR A CA 1
ATOM 623 C C . TYR A 1 80 ? -5.756 -8.211 4.528 1.00 97.88 80 TYR A C 1
ATOM 625 O O . TYR A 1 80 ? -6.411 -9.177 4.140 1.00 97.88 80 TYR A O 1
ATOM 633 N N . LEU A 1 81 ? -4.669 -7.781 3.882 1.00 98.06 81 LEU A N 1
ATOM 634 C CA . LEU A 1 81 ? -4.151 -8.394 2.657 1.00 98.06 81 LEU A CA 1
ATOM 635 C C . LEU A 1 81 ? -3.849 -9.883 2.865 1.00 98.06 81 LEU A C 1
ATOM 637 O O . LEU A 1 81 ? -4.325 -10.722 2.101 1.00 98.06 81 LEU A O 1
ATOM 641 N N . THR A 1 82 ? -3.111 -10.216 3.923 1.00 97.69 82 THR A N 1
ATOM 642 C CA . THR A 1 82 ? -2.692 -11.593 4.217 1.00 97.69 82 THR A CA 1
ATOM 643 C C . THR A 1 82 ? -3.890 -12.497 4.505 1.00 97.69 82 THR A C 1
ATOM 645 O O . THR A 1 82 ? -3.959 -13.615 3.992 1.00 97.69 82 THR A O 1
ATOM 648 N N . ASN A 1 83 ? -4.876 -12.006 5.264 1.00 97.50 83 ASN A N 1
ATOM 649 C CA . ASN A 1 83 ? -6.102 -12.750 5.571 1.00 97.50 83 ASN A CA 1
ATOM 650 C C . ASN A 1 83 ? -6.949 -13.059 4.328 1.00 97.50 83 ASN A C 1
ATOM 652 O O . ASN A 1 83 ? -7.674 -14.052 4.323 1.00 97.50 83 ASN A O 1
ATOM 656 N N . HIS A 1 84 ? -6.824 -12.250 3.275 1.00 96.19 84 HIS A N 1
ATOM 657 C CA . HIS A 1 84 ? -7.509 -12.450 1.999 1.00 96.19 84 HIS A CA 1
ATOM 658 C C . HIS A 1 84 ? -6.599 -13.061 0.921 1.00 96.19 84 HIS A C 1
ATOM 660 O O . HIS A 1 84 ? -6.966 -13.103 -0.245 1.00 96.19 84 HIS A O 1
ATOM 666 N N . GLY A 1 85 ? -5.421 -13.581 1.286 1.00 96.50 85 GLY A N 1
ATOM 667 C CA . GLY A 1 85 ? -4.548 -14.320 0.366 1.00 96.50 85 GLY A CA 1
ATOM 668 C C . GLY A 1 85 ? -3.659 -13.455 -0.533 1.00 96.50 85 GLY A C 1
ATOM 669 O O . GLY A 1 85 ? -3.041 -13.978 -1.463 1.00 96.50 85 GLY A O 1
ATOM 670 N N . PHE A 1 86 ? -3.554 -12.154 -0.259 1.00 97.31 86 PHE A N 1
ATOM 671 C CA . PHE A 1 86 ? -2.543 -11.285 -0.859 1.00 97.31 86 PHE A CA 1
ATOM 672 C C . PHE A 1 86 ? -1.203 -11.362 -0.094 1.00 97.31 86 PHE A C 1
ATOM 674 O O . PHE A 1 86 ? -1.165 -11.846 1.036 1.00 97.31 86 PHE A O 1
ATOM 681 N N . PRO A 1 87 ? -0.089 -10.871 -0.676 1.00 95.06 87 PRO A N 1
ATOM 682 C CA . PRO A 1 87 ? 1.241 -10.979 -0.064 1.00 95.06 87 PRO A CA 1
ATOM 683 C C . PRO 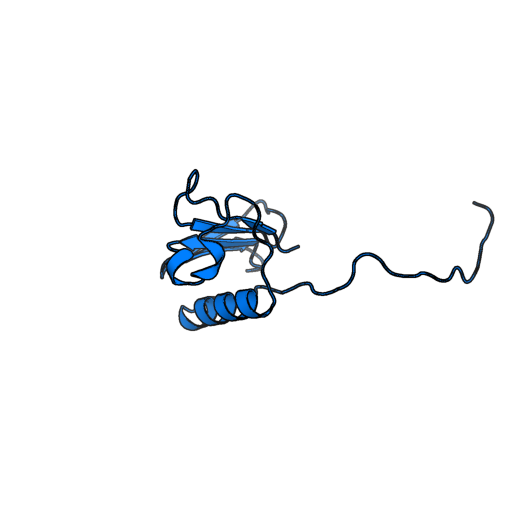A 1 87 ? 1.454 -10.217 1.253 1.00 95.06 87 PRO A C 1
ATOM 685 O O . PRO A 1 87 ? 2.355 -10.590 1.997 1.00 95.06 87 PRO A O 1
ATOM 688 N N . GLY A 1 88 ? 0.691 -9.147 1.521 1.00 95.06 88 GLY A N 1
ATOM 689 C CA . GLY A 1 88 ? 0.910 -8.295 2.701 1.00 95.06 88 GLY A CA 1
ATOM 690 C C . GLY A 1 88 ? 2.264 -7.573 2.676 1.00 95.06 88 GLY A C 1
ATOM 691 O O . GLY A 1 88 ? 2.992 -7.572 3.664 1.00 95.06 88 GLY A O 1
ATOM 692 N N . ASP A 1 89 ? 2.625 -7.004 1.525 1.00 96.25 89 ASP A N 1
ATOM 693 C CA . ASP A 1 89 ? 3.948 -6.450 1.213 1.00 96.25 89 ASP A CA 1
ATOM 694 C C . ASP A 1 89 ? 4.010 -4.911 1.256 1.00 96.25 89 ASP A C 1
ATOM 696 O O . ASP A 1 89 ? 4.900 -4.303 0.659 1.00 96.25 89 ASP A O 1
ATOM 700 N N . VAL A 1 90 ? 3.073 -4.252 1.947 1.00 96.44 90 VAL A N 1
ATOM 701 C CA . VAL A 1 90 ? 3.099 -2.793 2.115 1.00 96.44 90 VAL A CA 1
ATOM 702 C C . VAL A 1 90 ? 4.151 -2.421 3.157 1.00 96.44 90 VAL A C 1
ATOM 704 O O . VAL A 1 90 ? 4.024 -2.749 4.334 1.00 96.44 90 VAL A O 1
ATOM 707 N N . GLU A 1 91 ? 5.196 -1.714 2.735 1.00 92.69 91 GLU A N 1
ATOM 708 C CA . GLU A 1 91 ? 6.290 -1.294 3.614 1.00 92.69 91 GLU A CA 1
ATOM 709 C C . GLU A 1 91 ? 6.085 0.137 4.126 1.00 92.69 91 GLU A C 1
ATOM 711 O O . GLU A 1 91 ? 5.874 1.070 3.346 1.00 92.69 91 GLU A O 1
ATOM 716 N N . PHE A 1 92 ? 6.189 0.322 5.445 1.00 90.50 92 PHE A N 1
ATOM 717 C CA . PHE A 1 92 ? 6.247 1.644 6.064 1.00 90.50 92 PHE A CA 1
ATOM 718 C C . PHE A 1 92 ? 7.688 2.167 6.023 1.00 90.50 92 PHE A C 1
ATOM 720 O O . PHE A 1 92 ? 8.594 1.539 6.565 1.00 90.50 92 PHE A O 1
ATOM 727 N N . ASP A 1 93 ? 7.899 3.318 5.384 1.00 81.88 93 ASP A N 1
ATOM 728 C CA . ASP A 1 93 ? 9.205 3.976 5.313 1.00 81.88 93 ASP A CA 1
ATOM 729 C C . ASP A 1 93 ? 9.317 5.023 6.428 1.00 81.88 93 ASP A C 1
ATOM 731 O O . ASP A 1 93 ? 8.860 6.158 6.285 1.00 81.88 93 ASP A O 1
ATOM 735 N N . ASP A 1 94 ? 9.910 4.618 7.550 1.00 81.81 94 ASP A N 1
ATOM 736 C CA . ASP A 1 94 ? 10.139 5.473 8.718 1.00 81.81 94 ASP A CA 1
ATOM 737 C C . ASP A 1 94 ? 11.477 6.224 8.670 1.00 81.81 94 ASP A C 1
ATOM 739 O O . ASP A 1 94 ? 11.813 6.968 9.598 1.00 81.81 94 ASP A O 1
ATOM 743 N N . GLN A 1 95 ? 12.254 6.049 7.595 1.00 81.50 95 GLN A N 1
ATOM 744 C CA . GLN A 1 95 ? 13.612 6.560 7.570 1.00 81.50 95 GLN A CA 1
ATOM 745 C C . GLN A 1 95 ? 13.626 8.079 7.371 1.00 81.50 95 GLN A C 1
ATOM 747 O O . GLN A 1 95 ? 13.087 8.582 6.374 1.00 81.50 95 GLN A O 1
ATOM 752 N N . PRO A 1 96 ? 14.305 8.834 8.258 1.00 81.06 96 PRO A N 1
ATOM 753 C CA . PRO A 1 96 ? 14.425 10.275 8.118 1.00 81.06 96 PRO A CA 1
ATOM 754 C C . PRO A 1 96 ? 15.156 10.613 6.817 1.00 81.06 96 PRO A C 1
ATOM 756 O O . PRO A 1 96 ? 16.284 10.186 6.585 1.00 81.06 96 PRO A O 1
ATOM 759 N N . LYS A 1 97 ? 14.511 11.409 5.959 1.00 83.12 97 LYS A N 1
ATOM 760 C CA . LYS A 1 97 ? 15.093 11.827 4.670 1.00 83.12 97 LYS A CA 1
ATOM 761 C C . LYS A 1 97 ? 16.088 12.980 4.804 1.00 83.12 97 LYS A C 1
ATOM 763 O O . LYS A 1 97 ? 16.916 13.179 3.923 1.00 83.12 97 LYS A O 1
ATOM 768 N N . PHE A 1 98 ? 16.022 13.719 5.911 1.00 83.94 98 PHE A N 1
ATOM 769 C CA . PHE A 1 98 ? 16.981 14.759 6.266 1.00 83.94 98 PHE A CA 1
ATOM 770 C C . PHE A 1 98 ? 17.894 14.247 7.375 1.00 83.94 98 PHE A C 1
ATOM 772 O O . PHE A 1 98 ? 17.442 13.974 8.485 1.00 83.94 98 PHE A O 1
ATOM 779 N N . VAL A 1 99 ? 19.182 14.132 7.060 1.00 87.56 99 VAL A N 1
ATOM 780 C CA . VAL A 1 99 ? 20.219 13.634 7.967 1.00 87.56 99 VAL A CA 1
ATOM 781 C C . VAL A 1 99 ? 21.380 14.620 8.037 1.00 87.56 99 VAL A C 1
ATOM 783 O O . VAL A 1 99 ? 21.583 15.430 7.133 1.00 87.56 99 VAL A O 1
ATOM 786 N N . VAL A 1 100 ? 22.152 14.558 9.121 1.00 89.56 100 VAL A N 1
ATOM 787 C CA . VAL A 1 100 ? 23.381 15.345 9.271 1.00 89.56 100 VAL A CA 1
ATOM 788 C C . VAL A 1 100 ? 24.534 14.563 8.646 1.00 89.56 100 VAL A C 1
ATOM 790 O O . VAL A 1 100 ? 24.851 13.468 9.102 1.00 89.56 100 VAL A O 1
ATOM 793 N N . GLY A 1 101 ? 25.149 15.121 7.602 1.00 87.75 101 GLY A N 1
ATOM 794 C CA . GLY A 1 101 ? 26.341 14.561 6.964 1.00 87.75 101 GLY A CA 1
ATOM 795 C C . GLY A 1 101 ? 27.625 15.223 7.467 1.00 87.75 101 GLY A C 1
ATOM 796 O O . GLY A 1 101 ? 27.656 16.436 7.677 1.00 87.75 101 GLY A O 1
ATOM 797 N N . TYR A 1 102 ? 28.688 14.436 7.634 1.00 92.00 102 TYR A N 1
ATOM 798 C CA . TYR A 1 102 ? 30.046 14.927 7.873 1.00 92.00 102 TYR A CA 1
ATOM 799 C C . TYR A 1 102 ? 30.850 14.823 6.575 1.00 92.00 102 TYR A C 1
ATOM 801 O O . TYR A 1 102 ? 30.893 13.762 5.957 1.00 92.00 102 TYR A O 1
ATOM 809 N N . VAL A 1 103 ? 31.457 15.929 6.143 1.00 89.38 103 VAL A N 1
ATOM 810 C CA . VAL A 1 103 ? 32.320 15.944 4.955 1.00 89.38 103 VAL A CA 1
ATOM 811 C C . VAL A 1 103 ? 33.720 15.513 5.385 1.00 89.38 103 VAL A C 1
ATOM 813 O O . VAL A 1 103 ? 34.437 16.291 6.010 1.00 89.38 103 VAL A O 1
ATOM 816 N N . GLU A 1 104 ? 34.088 14.270 5.077 1.00 93.75 104 GLU A N 1
ATOM 817 C CA . GLU A 1 104 ? 35.386 13.691 5.458 1.00 93.75 104 GLU A CA 1
ATOM 818 C C . GLU A 1 104 ? 36.553 14.243 4.628 1.00 93.75 104 GLU A C 1
ATOM 820 O O . GLU A 1 104 ? 37.648 14.448 5.148 1.00 93.75 104 GLU A O 1
ATOM 825 N N . SER A 1 105 ? 36.323 14.519 3.345 1.00 89.50 105 SER A N 1
ATOM 826 C CA . SER A 1 105 ? 37.336 15.038 2.426 1.00 89.50 105 SER A CA 1
ATOM 827 C C . SER A 1 105 ? 36.703 15.886 1.326 1.00 89.50 105 SER A C 1
ATOM 829 O O . SER A 1 105 ? 35.537 15.700 0.977 1.00 89.50 105 SER A O 1
ATOM 831 N N . LEU A 1 106 ? 37.485 16.811 0.770 1.00 90.19 106 LEU A N 1
ATOM 832 C CA . LEU A 1 106 ? 37.089 17.684 -0.332 1.00 90.19 106 LEU A CA 1
ATOM 833 C C . LEU A 1 106 ? 38.261 17.793 -1.313 1.00 90.19 106 LEU A C 1
ATOM 835 O O . LEU A 1 106 ? 39.386 18.053 -0.890 1.00 90.19 106 LEU A O 1
ATOM 839 N N . GLU A 1 107 ? 37.989 17.584 -2.599 1.00 90.88 107 GLU A N 1
ATOM 840 C CA . GLU A 1 107 ? 38.951 17.714 -3.701 1.00 90.88 107 GLU A CA 1
ATOM 841 C C . GLU A 1 107 ? 38.412 18.701 -4.746 1.00 90.88 107 GLU A C 1
ATOM 843 O O . GLU A 1 107 ? 37.200 18.937 -4.810 1.00 90.88 107 GLU A O 1
ATOM 848 N N . ASP A 1 108 ? 39.311 19.292 -5.540 1.00 88.19 108 ASP A N 1
ATOM 849 C CA . ASP A 1 108 ? 38.927 20.129 -6.682 1.00 88.19 108 ASP A CA 1
ATOM 850 C C . ASP A 1 108 ? 38.160 19.292 -7.724 1.00 88.19 108 ASP A C 1
ATOM 852 O O . ASP A 1 108 ? 38.438 18.106 -7.906 1.00 88.19 108 ASP A O 1
ATOM 856 N N . HIS A 1 109 ? 37.181 19.918 -8.388 1.00 72.75 109 HIS A N 1
ATOM 857 C CA . HIS A 1 109 ? 36.298 19.274 -9.372 1.00 72.75 109 HIS A CA 1
ATOM 858 C C . HIS A 1 109 ? 37.028 18.854 -10.660 1.00 72.75 109 HIS A C 1
ATOM 860 O O . HIS A 1 109 ? 37.906 19.610 -11.132 1.00 72.75 109 HIS A O 1
#

Nearest PDB structures (foldseek):
  2jp1-assembly1_B  TM=3.906E-01  e=6.078E+00  Homo sapiens
  6in9-assembly1_A  TM=2.722E-01  e=2.024E+00  Pseudomonas aeruginosa PAO1
  6jau-assembly1_A  TM=2.713E-01  e=2.431E+00  Pseudomonas aeruginosa PAO1
  6in9-assembly2_B  TM=2.720E-01  e=3.728E+00  Pseudomonas aeruginosa PAO1
  8j07-assembly1_m2  TM=2.314E-01  e=5.379E+00  Homo sapiens

InterPro domains:
  IPR012340 Nucleic acid-binding, OB-fold [G3DSA:2.40.50.140] (6-109)
  IPR027855 Domain of unknown function DUF4479 [PF14794] (22-93)
  IPR037154 YtpR-like superfamily [G3DSA:3.30.1940.10] (19-94)

Mean predicted aligned error: 4.72 Å

Radius of gyration: 17.28 Å; Cα contacts (8 Å, |Δi|>4): 173; chains: 1; bounding box: 55×34×32 Å

Organism: NCBI:txid152331

Sequence (109 aa):
MLIASYNPQSTGDTMVLIMNPDVTDQQVSIHDDVARIFDEKTNRTLGYNFLKASEILPEIVTENGQVNLTSEQVQKLNDYLTNHGFPGDVEFDDQPKFVVGYVESLEDH